Protein AF-A0A0C3QPG0-F1 (afdb_monomer)

Solvent-accessible surface area (backbone atoms only — not comparable to full-atom values): 7383 Å² total; per-residue (Å²): 108,68,72,60,53,51,50,55,48,52,53,57,53,69,76,46,58,72,68,64,39,53,54,50,53,52,52,52,50,50,54,54,49,48,40,46,73,78,63,49,83,83,83,79,54,63,69,60,52,52,51,51,52,53,49,53,51,51,50,53,48,53,51,50,52,55,53,51,52,51,54,48,52,53,51,53,52,49,52,52,52,50,50,53,49,52,53,53,52,50,54,52,50,53,53,55,65,63,55,79,78,59,80,63,91,83,70,86,83,82,86,89,88,88,86,87,88,85,78,92,136

Foldseek 3Di:
DLLVVLVVVVVVLVPDDPVVSVVVVVVVVVVVVVCVVVPHDDDNDNVVVVVVVVVVVVVVVVVVVVVVVVVVVVVVVVVVVVVVVVVVVVVVVVVVVVVPPDDDVPPPPDDDDDDDDDDDD

Sequence (121 aa):
MALKQLSARSERLAGLPEQQRKEAEAKLKWEKAEARLEGEKVKDDVTKLKKALKRKEKEKHKMREKWEERKQAVKDDIAARDKKRTDNIAMRHDRKKNKGSKARPGFEGGKTFGKGKTNSG

Secondary structure (DSSP, 8-state):
-HHHHHHHHHHHHHTS-HHHHHHHHHHHHHHHHHHHHTT------HHHHHHHHHHHHHHHHHHHHHHHHHHHHHHHHHHHHHHHHHHHHHHHHHHHHHTTS---TT----S-SS-------

Mean predicted aligned error: 14.35 Å

Nearest PDB structures (foldseek):
  6c0f-assembly1_8  TM=9.675E-01  e=7.754E-04  Saccharomyces cerevisiae BY4741

Radius of gyration: 41.61 Å; Cα contacts (8 Å, |Δi|>4): 18; chains: 1; bounding box: 99×34×94 Å

InterPro domains:
  IPR007019 Surfeit locus 6 [PTHR14369] (2-113)
  IPR029190 Ribosomal RNA-processing protein 14/surfeit locus protein 6, C-terminal domain [PF04935] (2-102)

Organism: NCBI:txid1051891

pLDDT: mean 80.51, std 16.2, range [36.34, 97.75]

Structure (mmCIF, N/CA/C/O backbone):
data_AF-A0A0C3QPG0-F1
#
_entry.id   AF-A0A0C3QPG0-F1
#
loop_
_atom_site.group_PDB
_atom_site.id
_atom_site.type_symbol
_atom_site.label_atom_id
_atom_site.label_alt_id
_atom_site.label_comp_id
_atom_site.label_asym_id
_atom_site.label_entity_id
_atom_site.label_seq_id
_atom_site.pdbx_PDB_ins_code
_atom_site.Cartn_x
_atom_site.Cartn_y
_atom_site.Cartn_z
_atom_site.occupancy
_atom_site.B_iso_or_equiv
_atom_site.auth_seq_id
_atom_site.auth_comp_id
_atom_site.auth_asym_id
_atom_site.auth_atom_id
_atom_site.pdbx_PDB_model_num
ATOM 1 N N . MET A 1 1 ? -3.289 -2.983 16.311 1.00 64.19 1 MET A N 1
ATOM 2 C CA . MET A 1 1 ? -3.567 -2.867 17.756 1.00 64.19 1 MET A CA 1
ATOM 3 C C . MET A 1 1 ? -5.059 -2.704 18.029 1.00 64.19 1 MET A C 1
ATOM 5 O O . MET A 1 1 ? -5.590 -3.570 18.702 1.00 64.19 1 MET A O 1
ATOM 9 N N . ALA A 1 2 ? -5.766 -1.766 17.384 1.00 73.12 2 ALA A N 1
ATOM 10 C CA . ALA A 1 2 ? -7.217 -1.571 17.570 1.00 73.12 2 ALA A CA 1
ATOM 11 C C . ALA A 1 2 ? -8.100 -2.832 17.411 1.00 73.12 2 ALA A C 1
ATOM 13 O O . ALA A 1 2 ? -8.918 -3.117 18.273 1.00 73.12 2 ALA A O 1
ATOM 14 N N . LEU A 1 3 ? -7.911 -3.641 16.355 1.00 73.12 3 LEU A N 1
ATOM 15 C CA . LEU A 1 3 ? -8.721 -4.860 16.158 1.00 73.12 3 LEU A CA 1
ATOM 16 C C . LEU A 1 3 ? -8.501 -5.908 17.271 1.00 73.12 3 LEU A C 1
ATOM 18 O O . LEU A 1 3 ? -9.444 -6.577 17.668 1.00 73.12 3 LEU A O 1
ATOM 22 N N . LYS A 1 4 ? -7.264 -6.016 17.780 1.00 77.94 4 LYS A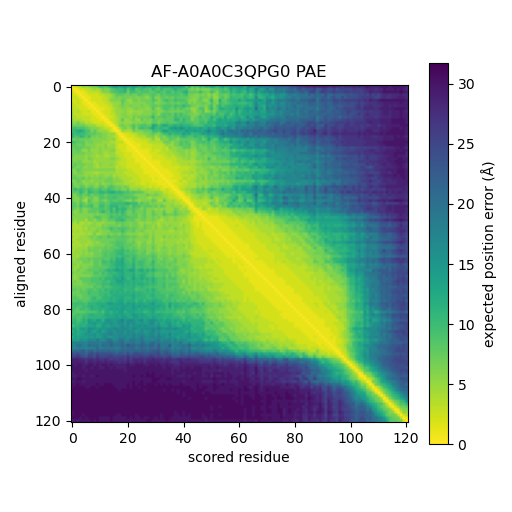 N 1
ATOM 23 C CA . LYS A 1 4 ? -6.899 -6.932 18.876 1.00 77.94 4 LYS A CA 1
ATOM 24 C C . LYS A 1 4 ? -7.454 -6.453 20.220 1.00 77.94 4 LYS A C 1
ATOM 26 O O . LYS A 1 4 ? -7.886 -7.256 21.031 1.00 77.94 4 LYS A O 1
ATOM 31 N N . GLN A 1 5 ? -7.460 -5.139 20.446 1.00 78.31 5 GLN A N 1
ATOM 32 C CA . GLN A 1 5 ? -8.074 -4.540 21.634 1.00 78.31 5 GLN A CA 1
ATOM 33 C C . GLN A 1 5 ? -9.592 -4.756 21.634 1.00 78.31 5 GLN A C 1
ATOM 35 O O . GLN A 1 5 ? -10.167 -5.060 22.672 1.00 78.31 5 GLN A O 1
ATOM 40 N N . LEU A 1 6 ? -10.230 -4.670 20.462 1.00 75.88 6 LEU A N 1
ATOM 41 C CA . LEU A 1 6 ? -11.657 -4.945 20.306 1.00 75.88 6 LEU A CA 1
ATOM 42 C C . LEU A 1 6 ? -12.017 -6.415 20.532 1.00 75.88 6 LEU A C 1
ATOM 44 O O . LEU A 1 6 ? -13.005 -6.672 21.212 1.00 75.88 6 LEU A O 1
ATOM 48 N N . SER A 1 7 ? -11.217 -7.360 20.026 1.00 77.31 7 SER A N 1
ATOM 49 C CA . SER A 1 7 ? -11.447 -8.790 20.274 1.00 77.31 7 SER A CA 1
ATOM 50 C C . SER A 1 7 ? -11.237 -9.156 21.746 1.00 77.31 7 SER A C 1
ATOM 52 O O . SER A 1 7 ? -12.116 -9.754 22.358 1.00 77.31 7 SER A O 1
ATOM 54 N N . ALA A 1 8 ? -10.146 -8.684 22.356 1.00 79.44 8 ALA A N 1
ATOM 55 C CA . ALA A 1 8 ? -9.874 -8.902 23.778 1.00 79.44 8 ALA A CA 1
ATOM 56 C C . ALA A 1 8 ? -10.962 -8.290 24.681 1.00 79.44 8 ALA A C 1
ATOM 58 O O . ALA A 1 8 ? -11.300 -8.836 25.731 1.00 79.44 8 ALA A O 1
ATOM 59 N N . ARG A 1 9 ? -11.551 -7.158 24.271 1.00 73.62 9 ARG A N 1
ATOM 60 C CA . ARG A 1 9 ? -12.670 -6.531 24.985 1.00 73.62 9 ARG A CA 1
ATOM 61 C C . ARG A 1 9 ? -13.965 -7.327 24.834 1.00 73.62 9 ARG A C 1
ATOM 63 O O . ARG A 1 9 ? -14.673 -7.486 25.821 1.00 73.62 9 ARG A O 1
ATOM 70 N N . SER A 1 10 ? -14.264 -7.857 23.645 1.00 78.00 10 SER A N 1
ATOM 71 C CA . SER A 1 10 ? -15.427 -8.737 23.462 1.00 78.00 10 SER A CA 1
ATOM 72 C C . SER A 1 10 ? -15.296 -10.051 24.232 1.00 78.00 10 SER A C 1
ATOM 74 O O . SER A 1 10 ? -16.280 -10.512 24.798 1.00 78.00 10 SER A O 1
ATOM 76 N N . GLU A 1 11 ? -14.087 -10.612 24.313 1.00 79.94 11 GLU A N 1
ATOM 77 C CA . GLU A 1 11 ? -13.793 -11.824 25.086 1.00 79.94 11 GLU A CA 1
ATOM 78 C C . GLU A 1 11 ? -13.969 -11.580 26.591 1.00 79.94 11 GLU A C 1
ATOM 80 O O . GLU A 1 11 ? -14.656 -12.348 27.259 1.00 79.94 11 GLU A O 1
ATOM 85 N N . ARG A 1 12 ? -13.461 -10.454 27.116 1.00 77.88 12 ARG A N 1
ATOM 86 C CA . ARG A 1 12 ? -13.706 -10.049 28.513 1.00 77.88 12 ARG A CA 1
ATOM 87 C C . ARG A 1 12 ? -15.186 -9.868 28.824 1.00 77.88 12 ARG A C 1
ATOM 89 O O . ARG A 1 12 ? -15.645 -10.317 29.865 1.00 77.88 12 ARG A O 1
ATOM 96 N N . LEU A 1 13 ? -15.938 -9.235 27.924 1.00 73.31 13 LEU A N 1
ATOM 97 C CA . LEU A 1 13 ? -17.377 -9.055 28.109 1.00 73.31 13 LEU A CA 1
ATOM 98 C C . LEU A 1 13 ? -18.139 -10.381 28.015 1.00 73.31 13 LEU A C 1
ATOM 100 O O . LEU A 1 13 ? -19.203 -10.484 28.606 1.00 73.31 13 LEU A O 1
ATOM 104 N N . ALA A 1 14 ? -17.651 -11.380 27.277 1.00 78.44 14 ALA A N 1
ATOM 105 C CA . ALA A 1 14 ? -18.296 -12.691 27.166 1.00 78.44 14 ALA A CA 1
ATOM 106 C C . ALA A 1 14 ? -18.149 -13.561 28.426 1.00 78.44 14 ALA A C 1
ATOM 108 O O . ALA A 1 14 ? -18.988 -14.427 28.645 1.00 78.44 14 ALA A O 1
ATOM 109 N N . GLY A 1 15 ? -17.127 -13.320 29.254 1.00 77.88 15 GLY A N 1
ATOM 110 C CA . GLY A 1 15 ? -16.909 -14.047 30.510 1.00 77.88 15 GLY A CA 1
ATOM 111 C C . GLY A 1 15 ? -17.629 -13.472 31.737 1.00 77.88 15 GLY A C 1
ATOM 112 O O . GLY A 1 15 ? -17.540 -14.068 32.806 1.00 77.88 15 GLY A O 1
ATOM 113 N N . LEU A 1 16 ? -18.309 -12.323 31.619 1.00 79.19 16 LEU A N 1
ATOM 114 C CA . LEU A 1 16 ? -18.991 -11.662 32.740 1.00 79.19 16 LEU A CA 1
ATOM 115 C C . LEU A 1 16 ? -20.492 -12.014 32.806 1.00 79.19 16 LEU A C 1
ATOM 117 O O . LEU A 1 16 ? -21.136 -12.130 31.759 1.00 79.19 16 LEU A O 1
ATOM 121 N N . PRO A 1 17 ? -21.082 -12.106 34.015 1.00 82.56 17 PRO A N 1
ATOM 122 C CA . PRO A 1 17 ? -22.519 -12.297 34.197 1.00 82.56 17 PRO A CA 1
ATOM 123 C C . PRO A 1 17 ? -23.325 -11.089 33.696 1.00 82.56 17 PRO A C 1
ATOM 125 O O . PRO A 1 17 ? -22.859 -9.947 33.693 1.00 82.56 17 PRO A O 1
ATOM 128 N N . GLU A 1 18 ? -24.567 -11.335 33.281 1.00 76.12 18 GLU A N 1
ATOM 129 C CA . GLU A 1 18 ? -25.349 -10.400 32.462 1.00 76.12 18 GLU A CA 1
ATOM 130 C C . GLU A 1 18 ? -25.637 -9.041 33.128 1.00 76.12 18 GLU A C 1
ATOM 132 O O . GLU A 1 18 ? -25.688 -8.020 32.441 1.00 76.12 18 GLU A O 1
ATOM 137 N N . GLN A 1 19 ? -25.752 -8.994 34.460 1.00 77.75 19 GLN A N 1
ATOM 138 C CA . GLN A 1 19 ? -25.912 -7.729 35.188 1.00 77.75 19 GLN A CA 1
ATOM 139 C C . GLN A 1 19 ? -24.651 -6.859 35.134 1.00 77.75 19 GLN A C 1
ATOM 141 O O . GLN A 1 19 ? -24.721 -5.695 34.743 1.00 77.75 19 GLN A O 1
ATOM 146 N N . GLN A 1 20 ? -23.482 -7.442 35.414 1.00 78.38 20 GLN A N 1
ATOM 147 C CA . GLN A 1 20 ? -22.203 -6.727 35.336 1.00 78.38 20 GLN A CA 1
ATOM 148 C C . GLN A 1 20 ? -21.880 -6.304 33.898 1.00 78.38 20 GLN A C 1
ATOM 150 O O . GLN A 1 20 ? -21.255 -5.270 33.669 1.00 78.38 20 GLN A O 1
ATOM 155 N N . ARG A 1 21 ? -22.350 -7.075 32.910 1.00 80.62 21 ARG A N 1
ATOM 156 C CA . ARG A 1 21 ? -22.222 -6.744 31.488 1.00 80.62 21 ARG A CA 1
ATOM 157 C C . ARG A 1 21 ? -22.975 -5.460 31.135 1.00 80.62 21 ARG A C 1
ATOM 159 O O . ARG A 1 21 ? -22.396 -4.573 30.513 1.00 80.62 21 ARG A O 1
ATOM 166 N N . LYS A 1 22 ? -24.228 -5.328 31.584 1.00 83.31 22 LYS A N 1
ATOM 167 C CA . LYS A 1 22 ? -25.063 -4.136 31.345 1.00 83.31 22 LYS A CA 1
ATOM 168 C C . LYS A 1 22 ? -24.497 -2.891 32.030 1.00 83.31 22 LYS A C 1
ATOM 170 O O . LYS A 1 22 ? -24.460 -1.824 31.421 1.00 83.31 22 LYS A O 1
ATOM 175 N N . GLU A 1 23 ? -23.997 -3.026 33.257 1.00 83.50 23 GLU A N 1
ATOM 176 C CA . GLU A 1 23 ? -23.340 -1.921 33.969 1.00 83.50 23 GLU A CA 1
ATOM 177 C C . GLU A 1 23 ? -22.041 -1.479 33.287 1.00 83.50 23 GLU A C 1
ATOM 179 O O . GLU A 1 23 ? -21.801 -0.281 33.118 1.00 83.50 23 GLU A O 1
ATOM 184 N N . ALA A 1 24 ? -21.213 -2.435 32.854 1.00 80.88 24 ALA A N 1
ATOM 185 C CA . ALA A 1 24 ? -19.990 -2.145 32.117 1.00 80.88 24 ALA A CA 1
ATOM 186 C C . ALA A 1 24 ? -20.297 -1.455 30.781 1.00 80.88 24 ALA A C 1
ATOM 188 O O . ALA A 1 24 ? -19.665 -0.457 30.446 1.00 80.88 24 ALA A O 1
ATOM 189 N N . GLU A 1 25 ? -21.290 -1.930 30.028 1.00 83.06 25 GLU A N 1
ATOM 190 C CA . GLU A 1 25 ? -21.714 -1.305 28.771 1.00 83.06 25 GLU A CA 1
ATOM 191 C C . GLU A 1 25 ? -22.243 0.120 28.968 1.00 83.06 25 GLU A C 1
ATOM 193 O O . GLU A 1 25 ? -21.926 1.002 28.165 1.00 83.06 25 GLU A O 1
ATOM 198 N N . ALA A 1 26 ? -22.997 0.371 30.043 1.00 85.38 26 ALA A N 1
ATOM 199 C CA . ALA A 1 26 ? -23.485 1.703 30.377 1.00 85.38 26 ALA A CA 1
ATOM 200 C C . ALA A 1 26 ? -22.326 2.667 30.670 1.00 85.38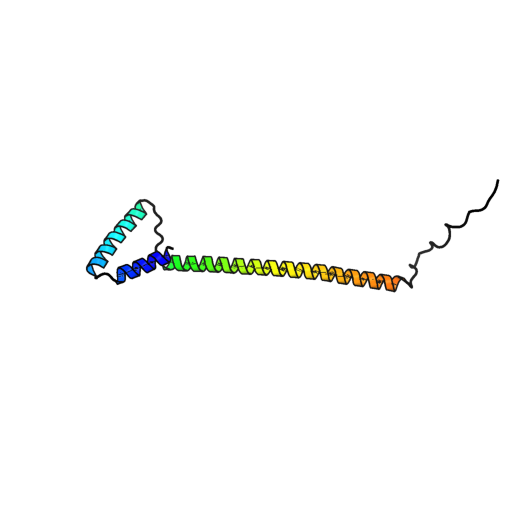 26 ALA A C 1
ATOM 202 O O . ALA A 1 26 ? -22.245 3.720 30.038 1.00 85.38 26 ALA A O 1
ATOM 203 N N . LYS A 1 27 ? -21.391 2.286 31.552 1.00 86.12 27 LYS A N 1
ATOM 204 C CA . LYS A 1 27 ? -20.192 3.089 31.865 1.00 86.12 27 LYS A CA 1
ATOM 205 C C . LYS A 1 27 ? -19.379 3.393 30.607 1.00 86.12 27 LYS A C 1
ATOM 207 O O . LYS A 1 27 ? -19.103 4.548 30.304 1.00 86.12 27 LYS A O 1
ATOM 212 N N . LEU A 1 28 ? -19.121 2.369 29.797 1.00 84.38 28 LEU A N 1
ATOM 213 C CA . LEU A 1 28 ? -18.373 2.492 28.546 1.00 84.38 28 LEU A CA 1
ATOM 214 C C . LEU A 1 28 ? -19.061 3.390 27.510 1.00 84.38 28 LEU A C 1
ATOM 216 O O . LEU A 1 28 ? -18.391 4.018 26.687 1.00 84.38 28 LEU A O 1
ATOM 220 N N . LYS A 1 29 ? -20.397 3.430 27.494 1.00 86.62 29 LYS A N 1
ATOM 221 C CA . LYS A 1 29 ? -21.157 4.317 26.609 1.00 86.62 29 LYS A CA 1
ATOM 222 C C . LYS A 1 29 ? -20.984 5.779 27.018 1.00 86.62 29 LYS A C 1
ATOM 224 O O . LYS A 1 29 ? -20.845 6.616 26.127 1.00 86.62 29 LYS A O 1
ATOM 229 N N . TRP A 1 30 ? -20.972 6.062 28.319 1.00 88.38 30 TRP A N 1
ATOM 230 C CA . TRP A 1 30 ? -20.758 7.406 28.857 1.00 88.38 30 TRP A CA 1
ATOM 231 C C . TRP A 1 30 ? -19.322 7.879 28.653 1.00 88.38 30 TRP A C 1
ATOM 233 O O . TRP A 1 30 ? -19.139 8.928 28.047 1.00 88.38 30 TRP A O 1
ATOM 243 N N . GLU A 1 31 ? -18.323 7.060 28.990 1.00 86.81 31 GLU A N 1
ATOM 244 C CA . GLU A 1 31 ? -16.905 7.360 28.722 1.00 86.81 31 GLU A CA 1
ATOM 245 C C . GLU A 1 31 ? -16.663 7.655 27.234 1.00 86.81 31 GLU A C 1
ATOM 247 O O . GLU A 1 31 ? -15.977 8.598 26.854 1.00 86.81 31 GLU A O 1
ATOM 252 N N . LYS A 1 32 ? -17.291 6.876 26.344 1.00 85.94 32 LYS A N 1
ATOM 253 C CA . LYS A 1 32 ? -17.195 7.101 24.897 1.00 85.94 32 LYS A CA 1
ATOM 254 C C . LYS A 1 32 ? -17.892 8.380 24.440 1.00 85.94 32 LYS A C 1
ATOM 256 O O . LYS A 1 32 ? -17.506 8.942 23.414 1.00 85.94 32 LYS A O 1
ATOM 261 N N . ALA A 1 33 ? -18.968 8.782 25.108 1.00 86.00 33 ALA A N 1
ATOM 262 C CA . ALA A 1 33 ? -19.649 10.035 24.817 1.00 86.00 33 ALA A CA 1
ATOM 263 C C . ALA A 1 33 ? -18.797 11.222 25.281 1.00 86.00 33 ALA A C 1
ATOM 265 O O . ALA A 1 33 ? -18.613 12.154 24.505 1.00 86.00 33 ALA A O 1
ATOM 266 N N . GLU A 1 34 ? -18.210 11.133 26.471 1.00 87.94 34 GLU A N 1
ATOM 267 C CA . GLU A 1 34 ? -17.290 12.123 27.029 1.00 87.94 34 GLU A CA 1
ATOM 268 C C . GLU A 1 34 ? -16.045 12.300 26.153 1.00 87.94 34 GLU A C 1
ATOM 270 O O . GLU A 1 34 ? -15.798 13.403 25.675 1.00 87.94 34 GLU A O 1
ATOM 275 N N . ALA A 1 35 ? -15.367 11.210 25.779 1.00 85.44 35 ALA A N 1
ATOM 276 C CA . ALA A 1 35 ? -14.209 11.260 24.881 1.00 85.44 35 ALA A CA 1
ATOM 277 C C . ALA A 1 35 ? -14.540 11.905 23.521 1.00 85.44 35 ALA A C 1
ATOM 279 O O . ALA A 1 35 ? -13.726 12.605 22.924 1.00 85.44 35 ALA A O 1
ATOM 280 N N . ARG A 1 36 ? -15.763 11.710 23.007 1.00 85.56 36 ARG A N 1
ATOM 281 C CA . ARG A 1 36 ? -16.209 12.376 21.771 1.00 85.56 36 ARG A CA 1
ATOM 282 C C . ARG A 1 36 ? -16.466 13.866 21.962 1.00 85.56 36 ARG A C 1
ATOM 284 O O . ARG A 1 36 ? -16.228 14.614 21.016 1.00 85.56 36 ARG A O 1
ATOM 291 N N . LEU A 1 37 ? -16.974 14.274 23.125 1.00 86.69 37 LEU A N 1
ATOM 292 C CA . LEU A 1 37 ? -17.194 15.680 23.474 1.00 86.69 37 LEU A CA 1
ATOM 293 C C . LEU A 1 37 ? -15.867 16.412 23.686 1.00 86.69 37 LEU A C 1
ATOM 295 O O . LEU A 1 37 ? -15.715 17.531 23.212 1.00 86.69 37 LEU A O 1
ATOM 299 N N . GLU A 1 38 ? -14.890 15.745 24.299 1.00 88.44 38 GLU A N 1
ATOM 300 C CA . GLU A 1 38 ? -13.506 16.217 24.430 1.00 88.44 38 GLU A CA 1
ATOM 301 C C . GLU A 1 38 ? -12.796 16.341 23.064 1.00 88.44 38 GLU A C 1
ATOM 303 O O . GLU A 1 38 ? -11.804 17.052 22.914 1.00 88.44 38 GLU A O 1
ATOM 308 N N . GLY A 1 39 ? -13.346 15.702 22.024 1.00 84.62 39 GLY A N 1
ATOM 309 C CA . GLY A 1 39 ? -12.863 15.780 20.644 1.00 84.62 39 GLY A CA 1
ATOM 310 C C . GLY A 1 39 ? -11.993 14.595 20.217 1.00 84.62 39 GLY A C 1
ATOM 311 O O . GLY A 1 39 ? -11.456 14.582 19.102 1.00 84.62 39 GLY A O 1
ATOM 312 N N . GLU A 1 40 ? -11.875 13.562 21.050 1.00 82.81 40 GLU A N 1
ATOM 313 C CA . GLU A 1 40 ? -11.141 12.348 20.725 1.00 82.81 40 GLU A CA 1
ATOM 314 C C . GLU A 1 40 ? -11.864 11.528 19.636 1.00 82.81 40 GLU A C 1
ATOM 316 O O . GLU A 1 40 ? -13.053 11.190 19.697 1.00 82.81 40 GLU A O 1
ATOM 321 N N . LYS A 1 41 ? -11.125 11.163 18.579 1.00 78.19 41 LYS A N 1
ATOM 322 C CA . LYS A 1 41 ? -11.658 10.374 17.457 1.00 78.19 41 LYS A CA 1
ATOM 323 C C . LYS A 1 41 ? -11.721 8.889 17.807 1.00 78.19 41 LYS A C 1
ATOM 325 O O . LYS A 1 41 ? -10.831 8.120 17.445 1.00 78.19 41 LYS A O 1
ATOM 330 N N . VAL A 1 42 ? -12.837 8.467 18.391 1.00 79.88 42 VAL A N 1
ATOM 331 C CA . VAL A 1 42 ? -13.088 7.061 18.740 1.00 79.88 42 VAL A CA 1
ATOM 332 C C . VAL A 1 42 ? -13.273 6.177 17.488 1.00 79.88 42 VAL A C 1
ATOM 334 O O . VAL A 1 42 ? -14.272 6.287 16.769 1.00 79.88 42 VAL A O 1
ATOM 337 N N . LYS A 1 43 ? -12.325 5.264 17.218 1.00 78.81 43 LYS A N 1
ATOM 338 C CA . LYS A 1 43 ? -12.269 4.406 16.007 1.00 78.81 43 LYS A CA 1
ATOM 339 C C . LYS A 1 43 ? -12.467 2.913 16.312 1.00 78.81 43 LYS A C 1
ATOM 341 O O . LYS A 1 43 ? -11.600 2.091 16.022 1.00 78.81 43 LYS A O 1
ATOM 346 N N . ASP A 1 44 ? -13.658 2.562 16.787 1.00 76.69 44 ASP A N 1
ATOM 347 C CA . ASP A 1 44 ? -13.964 1.199 17.268 1.00 76.69 44 ASP A CA 1
ATOM 348 C C . ASP A 1 44 ? -14.807 0.343 16.306 1.00 76.69 44 ASP A C 1
ATOM 350 O O . ASP A 1 44 ? -15.259 -0.748 16.647 1.00 76.69 44 ASP A O 1
ATOM 354 N N . ASP A 1 45 ? -15.092 0.831 15.103 1.00 84.81 45 ASP A N 1
ATOM 355 C CA . ASP A 1 45 ? -15.941 0.101 14.160 1.00 84.81 45 ASP A CA 1
ATOM 356 C C . ASP A 1 45 ? -15.160 -1.056 13.515 1.00 84.81 45 ASP A C 1
ATOM 358 O O . ASP A 1 45 ? -14.305 -0.855 12.645 1.00 84.81 45 ASP A O 1
ATOM 362 N N . VAL A 1 46 ? -15.482 -2.286 13.929 1.00 80.75 46 VAL A N 1
ATOM 363 C CA . VAL A 1 46 ? -14.862 -3.533 13.451 1.00 80.75 46 VAL A CA 1
ATOM 364 C C . VAL A 1 46 ? -14.893 -3.636 11.928 1.00 80.75 46 VAL A C 1
ATOM 366 O O . VAL A 1 46 ? -13.912 -4.066 11.315 1.00 80.75 46 VAL A O 1
ATOM 369 N N . THR A 1 47 ? -15.990 -3.228 11.287 1.00 84.50 47 THR A N 1
ATOM 370 C CA . THR A 1 47 ? -16.132 -3.336 9.830 1.00 84.50 47 THR A CA 1
ATOM 371 C C . THR A 1 47 ? -15.203 -2.360 9.114 1.00 84.50 47 THR A C 1
ATOM 373 O O . THR A 1 47 ? -14.538 -2.731 8.140 1.00 84.50 47 THR A O 1
ATOM 376 N N . LYS A 1 48 ? -15.080 -1.129 9.627 1.00 86.19 48 LYS A N 1
ATOM 377 C CA . LYS A 1 48 ? -14.168 -0.108 9.093 1.00 86.19 48 LYS A CA 1
ATOM 378 C C . LYS A 1 48 ? -12.710 -0.480 9.341 1.00 86.19 48 LYS A C 1
ATOM 380 O O . LYS A 1 48 ? -11.898 -0.325 8.430 1.00 86.19 48 LYS A O 1
ATOM 385 N N . LEU A 1 49 ? -12.384 -1.033 10.510 1.00 86.94 49 LEU A N 1
ATOM 386 C CA . LEU A 1 49 ? -11.039 -1.518 10.829 1.00 86.94 49 LEU A CA 1
ATOM 387 C C . LEU A 1 49 ? -10.623 -2.675 9.910 1.00 86.94 49 LEU A C 1
ATOM 389 O O . LEU A 1 49 ? -9.542 -2.627 9.324 1.00 86.94 49 LEU A O 1
ATOM 393 N N . LYS A 1 50 ? -11.498 -3.668 9.693 1.00 87.19 50 LYS A N 1
ATOM 394 C CA . LYS A 1 50 ? -11.253 -4.762 8.735 1.00 87.19 50 LYS A CA 1
ATOM 395 C C . LYS A 1 50 ? -11.065 -4.238 7.308 1.00 87.19 50 LYS A C 1
ATOM 397 O O . LYS A 1 50 ? -10.134 -4.648 6.619 1.00 87.19 50 LYS A O 1
ATOM 402 N N . LYS A 1 51 ? -11.905 -3.297 6.858 1.00 90.62 51 LYS A N 1
ATOM 403 C CA . LYS A 1 51 ? -11.759 -2.656 5.537 1.00 90.62 51 LYS A CA 1
ATOM 404 C C . LYS A 1 51 ? -10.438 -1.890 5.418 1.00 90.62 51 LYS A C 1
ATOM 406 O O . LYS A 1 51 ? -9.782 -1.983 4.386 1.00 90.62 51 LYS A O 1
ATOM 411 N N . ALA A 1 52 ? -10.031 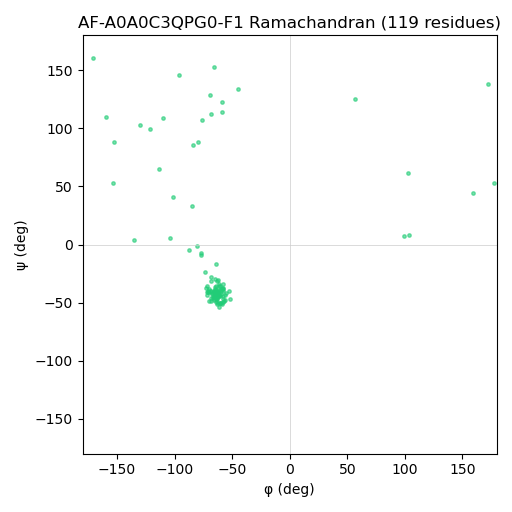-1.162 6.456 1.00 88.75 52 ALA A N 1
ATOM 412 C CA . ALA A 1 52 ? -8.762 -0.440 6.476 1.00 88.75 52 ALA A CA 1
ATOM 413 C C . ALA A 1 52 ? -7.557 -1.390 6.386 1.00 88.75 52 ALA A C 1
ATOM 415 O O . ALA A 1 52 ? -6.627 -1.107 5.634 1.00 88.75 52 ALA A O 1
ATOM 416 N N . LEU A 1 53 ? -7.594 -2.532 7.083 1.00 89.94 53 LEU A N 1
ATOM 417 C CA . LEU A 1 53 ? -6.566 -3.572 6.960 1.00 89.94 53 LEU A CA 1
ATOM 418 C C . LEU A 1 53 ? -6.493 -4.119 5.531 1.00 89.94 53 LEU A C 1
ATOM 420 O O . LEU A 1 53 ? -5.426 -4.069 4.925 1.00 89.94 53 LEU A O 1
ATOM 424 N N . LYS A 1 54 ? -7.635 -4.503 4.945 1.00 92.31 54 LYS A N 1
ATOM 425 C CA . LYS A 1 54 ? -7.691 -4.979 3.552 1.00 92.31 54 LYS A CA 1
ATOM 426 C C . LYS A 1 54 ? -7.158 -3.951 2.550 1.00 92.31 54 LYS A C 1
ATOM 428 O O . LYS A 1 54 ? -6.503 -4.320 1.581 1.00 92.31 54 LYS A O 1
ATOM 433 N N . ARG A 1 55 ? -7.427 -2.654 2.750 1.00 93.31 55 ARG A N 1
ATOM 434 C CA . ARG A 1 55 ? -6.872 -1.588 1.893 1.00 93.31 55 ARG A CA 1
ATOM 435 C C . ARG A 1 55 ? -5.351 -1.522 2.000 1.00 93.31 55 ARG A C 1
ATOM 437 O O . ARG A 1 55 ? -4.691 -1.552 0.969 1.00 93.31 55 ARG A O 1
ATOM 444 N N . LYS A 1 56 ? -4.805 -1.533 3.221 1.00 93.38 56 LYS A N 1
ATOM 445 C CA . LYS A 1 56 ? -3.351 -1.550 3.448 1.00 93.38 56 LYS A CA 1
ATOM 446 C C . LYS A 1 56 ? -2.683 -2.785 2.842 1.00 93.38 56 LYS A C 1
ATOM 448 O O . LYS A 1 56 ? -1.594 -2.686 2.288 1.00 93.38 56 LYS A O 1
ATOM 453 N N . GLU A 1 57 ? -3.319 -3.948 2.928 1.00 94.00 57 GLU A N 1
ATOM 454 C CA . GLU A 1 57 ? -2.824 -5.178 2.298 1.00 94.00 57 GLU A CA 1
ATOM 455 C C . GLU A 1 57 ? -2.799 -5.060 0.773 1.00 94.00 57 GLU A C 1
ATOM 457 O O . GLU A 1 57 ? -1.778 -5.366 0.158 1.00 94.00 57 GLU A O 1
ATOM 462 N N . LYS A 1 58 ? -3.879 -4.547 0.167 1.00 95.31 58 LYS A N 1
ATOM 463 C CA . LYS A 1 58 ? -3.949 -4.286 -1.279 1.00 95.31 58 LYS A CA 1
ATOM 464 C C . LYS A 1 58 ? -2.922 -3.256 -1.736 1.00 95.31 58 LYS A C 1
ATOM 466 O O . LYS A 1 58 ? -2.313 -3.436 -2.782 1.00 95.31 58 LYS A O 1
ATOM 471 N N . GLU A 1 59 ? -2.710 -2.189 -0.972 1.00 94.56 59 GLU A N 1
ATOM 472 C CA . GLU A 1 59 ? -1.663 -1.205 -1.255 1.00 94.56 59 GLU A CA 1
ATOM 473 C C . GLU A 1 59 ? -0.289 -1.867 -1.247 1.00 94.56 59 GLU A C 1
ATOM 475 O O . GLU A 1 59 ? 0.437 -1.763 -2.228 1.00 94.56 59 GLU A O 1
ATOM 480 N N . LYS A 1 60 ? 0.039 -2.632 -0.199 1.00 95.19 60 LYS A N 1
ATOM 481 C CA . LYS A 1 60 ? 1.302 -3.380 -0.135 1.00 95.19 60 LYS A CA 1
ATOM 482 C C . LYS A 1 60 ? 1.456 -4.369 -1.290 1.00 95.19 60 LYS A C 1
ATOM 484 O O . LYS A 1 60 ? 2.558 -4.506 -1.807 1.00 95.19 60 LYS A O 1
ATOM 489 N N . HIS A 1 61 ? 0.378 -5.038 -1.698 1.00 95.69 61 HIS A N 1
ATOM 490 C CA . HIS A 1 61 ? 0.380 -5.932 -2.856 1.00 95.69 61 HIS A CA 1
ATOM 491 C C . HIS A 1 61 ? 0.727 -5.185 -4.142 1.00 95.69 61 HIS A C 1
ATOM 493 O O . HIS A 1 61 ? 1.713 -5.523 -4.785 1.00 95.69 61 HIS A O 1
ATOM 499 N N . LYS A 1 62 ? -0.002 -4.103 -4.439 1.00 96.06 62 LYS A N 1
ATOM 500 C CA . LYS A 1 62 ? 0.256 -3.252 -5.606 1.00 96.06 62 LYS A CA 1
ATOM 501 C C . LYS A 1 62 ? 1.669 -2.684 -5.604 1.00 96.06 62 LYS A C 1
ATOM 503 O O . LYS A 1 62 ? 2.273 -2.555 -6.660 1.00 96.06 62 LYS A O 1
ATOM 508 N N . MET A 1 63 ? 2.196 -2.316 -4.434 1.00 94.75 63 MET A N 1
ATOM 509 C CA . MET A 1 63 ? 3.582 -1.867 -4.333 1.00 94.75 63 MET A CA 1
ATOM 510 C C . MET A 1 63 ? 4.537 -2.999 -4.700 1.00 94.75 63 MET A C 1
ATOM 512 O O . MET A 1 63 ? 5.389 -2.791 -5.552 1.00 94.75 63 MET A O 1
ATOM 516 N N . ARG A 1 64 ? 4.374 -4.201 -4.138 1.00 95.50 64 ARG A N 1
ATOM 517 C CA . ARG A 1 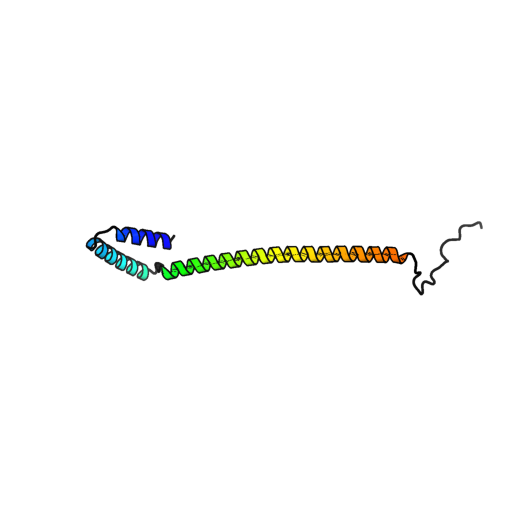64 ? 5.221 -5.348 -4.503 1.00 95.50 64 ARG A CA 1
ATOM 518 C C . ARG A 1 64 ? 5.170 -5.652 -5.999 1.00 95.50 64 ARG A C 1
ATOM 520 O O . ARG A 1 64 ? 6.225 -5.739 -6.611 1.00 95.50 64 ARG A O 1
ATOM 527 N N . GLU A 1 65 ? 3.979 -5.729 -6.588 1.00 96.44 65 GLU A N 1
ATOM 528 C CA . GLU A 1 65 ? 3.813 -5.977 -8.027 1.00 96.44 65 GLU A CA 1
ATOM 529 C C . GLU A 1 65 ? 4.521 -4.922 -8.876 1.00 96.44 65 GLU A C 1
ATOM 531 O O . GLU A 1 65 ? 5.326 -5.270 -9.729 1.00 96.44 65 GLU A O 1
ATOM 536 N N . LYS A 1 66 ? 4.312 -3.631 -8.586 1.00 96.75 66 LYS A N 1
ATOM 537 C CA . LYS A 1 66 ? 4.985 -2.537 -9.305 1.00 96.75 66 LYS A CA 1
ATOM 538 C C . LYS A 1 66 ? 6.504 -2.597 -9.182 1.00 96.75 66 LYS A C 1
ATOM 540 O O . LYS A 1 66 ? 7.215 -2.205 -10.101 1.00 96.75 66 LYS A O 1
ATOM 545 N N . TRP A 1 67 ? 7.017 -3.017 -8.029 1.00 96.50 67 TRP A N 1
ATOM 546 C CA . TRP A 1 67 ? 8.455 -3.165 -7.828 1.00 96.50 67 TRP A CA 1
ATOM 547 C C . TRP A 1 67 ? 9.019 -4.352 -8.613 1.00 96.50 67 TRP A C 1
ATOM 549 O O . TRP A 1 67 ? 10.093 -4.218 -9.193 1.00 96.50 67 TRP A O 1
ATOM 559 N N . GLU A 1 68 ? 8.305 -5.475 -8.677 1.00 96.56 68 GLU A N 1
ATOM 560 C CA . GLU A 1 68 ? 8.703 -6.617 -9.507 1.00 96.56 68 GLU A CA 1
ATOM 561 C C . GLU A 1 68 ? 8.610 -6.299 -11.005 1.00 96.56 68 GLU A C 1
ATOM 563 O O . GLU A 1 68 ? 9.561 -6.561 -11.737 1.00 96.56 68 GLU A O 1
ATOM 568 N N . GLU A 1 69 ? 7.547 -5.627 -11.451 1.00 96.62 69 GLU A N 1
ATOM 569 C CA . GLU A 1 69 ? 7.401 -5.152 -12.833 1.00 96.62 69 GLU A CA 1
ATOM 570 C C . GLU A 1 69 ? 8.558 -4.228 -13.234 1.00 96.62 69 GLU A C 1
ATOM 572 O O . GLU A 1 69 ? 9.171 -4.412 -14.282 1.00 96.62 69 GLU A O 1
ATOM 577 N N . ARG A 1 70 ? 8.940 -3.284 -12.362 1.00 96.38 70 ARG A N 1
ATOM 578 C CA . ARG A 1 70 ? 10.105 -2.416 -12.597 1.00 96.38 70 ARG A CA 1
ATOM 579 C C . ARG A 1 70 ? 11.406 -3.203 -12.708 1.00 96.38 70 ARG A C 1
ATOM 581 O O . ARG A 1 70 ? 12.220 -2.896 -13.572 1.00 96.38 70 ARG A O 1
ATOM 588 N N . LYS A 1 71 ? 11.627 -4.198 -11.845 1.00 97.44 71 LYS A N 1
ATOM 589 C CA . LYS A 1 71 ? 12.824 -5.050 -11.928 1.00 97.44 71 LYS A CA 1
ATOM 590 C C . LYS A 1 71 ? 12.852 -5.832 -13.236 1.00 97.44 71 LYS A C 1
ATOM 592 O O . LYS A 1 71 ? 13.921 -5.960 -13.825 1.00 97.44 71 LYS A O 1
ATOM 597 N N . GLN A 1 72 ? 11.706 -6.351 -13.670 1.00 96.44 72 GLN A N 1
ATOM 598 C CA . GLN A 1 72 ? 11.605 -7.090 -14.921 1.00 96.44 72 GLN A CA 1
ATOM 599 C C . GLN A 1 72 ? 11.872 -6.179 -16.122 1.00 96.44 72 GLN A C 1
ATOM 601 O O . GLN A 1 72 ? 12.747 -6.494 -16.919 1.00 96.44 72 GLN A O 1
ATOM 606 N N . ALA A 1 73 ? 11.244 -5.002 -16.172 1.00 97.06 73 ALA A N 1
ATOM 607 C CA . ALA A 1 73 ? 11.484 -4.013 -17.220 1.00 97.06 73 ALA A CA 1
ATOM 608 C C . ALA A 1 73 ? 12.969 -3.623 -17.323 1.00 97.06 73 ALA A C 1
ATOM 610 O O . ALA A 1 73 ? 13.530 -3.606 -18.412 1.00 97.06 73 ALA A O 1
ATOM 611 N N . VAL A 1 74 ? 13.646 -3.401 -16.190 1.00 97.75 74 VAL A N 1
ATOM 612 C CA . VAL A 1 74 ? 15.090 -3.105 -16.181 1.00 97.75 74 VAL A CA 1
ATOM 613 C C . VAL A 1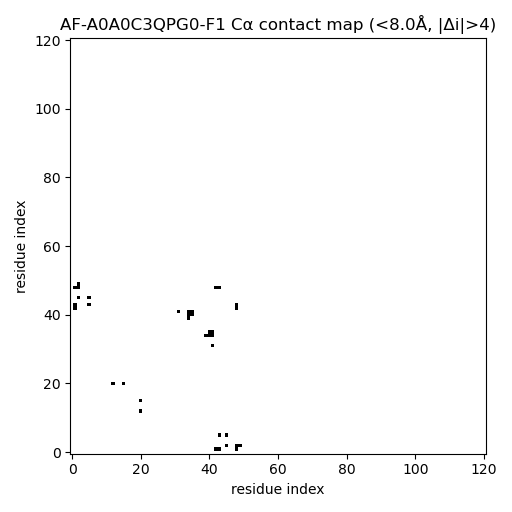 74 ? 15.913 -4.265 -16.750 1.00 97.75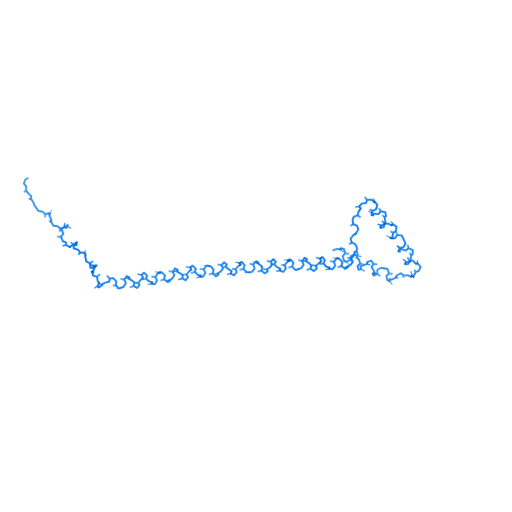 74 VAL A C 1
ATOM 615 O O . VAL A 1 74 ? 16.853 -4.029 -17.508 1.00 97.75 74 VAL A O 1
ATOM 618 N N . LYS A 1 75 ? 15.585 -5.517 -16.408 1.00 97.06 75 LYS A N 1
ATOM 619 C CA . LYS A 1 75 ? 16.275 -6.692 -16.966 1.00 97.06 75 LYS A CA 1
ATOM 620 C C . LYS A 1 75 ? 16.063 -6.801 -18.474 1.00 97.06 75 LYS A C 1
ATOM 622 O O . LYS A 1 75 ? 17.027 -7.046 -19.197 1.00 97.06 75 LYS A O 1
ATOM 627 N N . ASP A 1 76 ? 14.834 -6.591 -18.933 1.00 97.00 76 ASP A N 1
ATOM 628 C CA . ASP A 1 76 ? 14.477 -6.668 -20.348 1.00 97.00 76 ASP A CA 1
ATOM 629 C C . ASP A 1 76 ? 15.164 -5.555 -21.152 1.00 97.00 76 ASP A C 1
ATOM 631 O O . ASP A 1 76 ? 15.714 -5.814 -22.223 1.00 97.00 76 ASP A O 1
ATOM 635 N N . ASP A 1 77 ? 15.240 -4.340 -20.602 1.00 97.25 77 ASP A N 1
ATOM 636 C CA . ASP A 1 77 ? 15.958 -3.215 -21.204 1.00 97.25 77 ASP A CA 1
ATOM 637 C C . ASP A 1 77 ? 17.461 -3.491 -21.328 1.00 97.25 77 ASP A C 1
ATOM 639 O O . ASP A 1 77 ? 18.068 -3.204 -22.366 1.00 97.25 77 ASP A O 1
ATOM 643 N N . ILE A 1 78 ? 18.076 -4.066 -20.289 1.00 96.69 78 ILE A N 1
ATOM 644 C CA . ILE A 1 78 ? 19.487 -4.476 -20.324 1.00 96.69 78 ILE A CA 1
ATOM 645 C C . ILE A 1 78 ? 19.687 -5.544 -21.403 1.00 96.69 78 ILE A C 1
ATOM 647 O O . ILE A 1 78 ? 20.525 -5.362 -22.288 1.00 96.69 78 ILE A O 1
ATOM 651 N N . ALA A 1 79 ? 18.869 -6.599 -21.407 1.00 96.69 79 ALA A N 1
ATOM 652 C CA . ALA A 1 79 ? 18.957 -7.673 -22.394 1.00 96.69 79 ALA A CA 1
ATOM 653 C C . ALA A 1 79 ? 18.755 -7.162 -23.831 1.00 96.69 79 ALA A C 1
ATOM 655 O O . ALA A 1 79 ? 19.478 -7.558 -24.747 1.00 96.69 79 ALA A O 1
ATOM 656 N N . ALA A 1 80 ? 17.818 -6.235 -24.046 1.00 96.94 80 ALA A N 1
ATOM 657 C CA . ALA A 1 80 ? 17.582 -5.618 -25.345 1.00 96.94 80 ALA A CA 1
ATOM 658 C C . ALA A 1 80 ? 18.775 -4.767 -25.805 1.00 96.94 80 ALA A C 1
ATOM 660 O O . ALA A 1 80 ? 19.130 -4.781 -26.989 1.00 96.94 80 ALA A O 1
ATOM 661 N N . ARG A 1 81 ? 19.415 -4.026 -24.891 1.00 97.25 81 ARG A N 1
ATOM 662 C CA . ARG A 1 81 ? 20.633 -3.257 -25.189 1.00 97.25 81 ARG A CA 1
ATOM 663 C C . ARG A 1 81 ? 21.804 -4.169 -25.526 1.00 97.25 81 ARG A C 1
ATOM 665 O O . ARG A 1 81 ? 22.506 -3.898 -26.502 1.00 97.25 81 ARG A O 1
ATOM 672 N N . ASP A 1 82 ? 21.985 -5.242 -24.767 1.00 96.88 82 ASP A N 1
ATOM 673 C CA . ASP A 1 82 ? 23.051 -6.210 -25.004 1.00 96.88 82 ASP A CA 1
ATOM 674 C C . ASP A 1 82 ? 22.849 -6.932 -26.336 1.00 96.88 82 ASP A C 1
ATOM 676 O O . ASP A 1 82 ? 23.779 -6.973 -27.139 1.00 96.88 82 ASP A O 1
ATOM 680 N N . LYS A 1 83 ? 21.619 -7.359 -26.654 1.00 97.19 83 LYS A N 1
ATOM 681 C CA . LYS A 1 83 ? 21.277 -7.934 -27.963 1.00 97.19 83 LYS A CA 1
ATOM 682 C C . LYS A 1 83 ? 21.573 -6.969 -29.115 1.00 97.19 83 LYS A C 1
ATOM 684 O O . LYS A 1 83 ? 22.238 -7.324 -30.083 1.00 97.19 83 LYS A O 1
ATOM 689 N N . LYS A 1 84 ? 21.168 -5.699 -28.997 1.00 97.31 84 LYS A N 1
ATOM 690 C CA . LYS A 1 84 ? 21.506 -4.678 -30.007 1.00 97.31 84 LYS A CA 1
ATOM 691 C C . LYS A 1 84 ? 23.018 -4.528 -30.174 1.00 97.31 84 LYS A C 1
ATOM 693 O O . LYS A 1 84 ? 23.503 -4.306 -31.283 1.00 97.31 84 LYS A O 1
ATOM 698 N N . ARG A 1 85 ? 23.784 -4.623 -29.085 1.00 97.00 85 ARG A N 1
ATOM 699 C CA . ARG A 1 85 ? 25.247 -4.553 -29.129 1.00 97.00 85 ARG A CA 1
ATOM 700 C C . ARG A 1 85 ? 25.850 -5.774 -29.819 1.00 97.00 85 ARG A C 1
ATOM 702 O O . ARG A 1 85 ? 2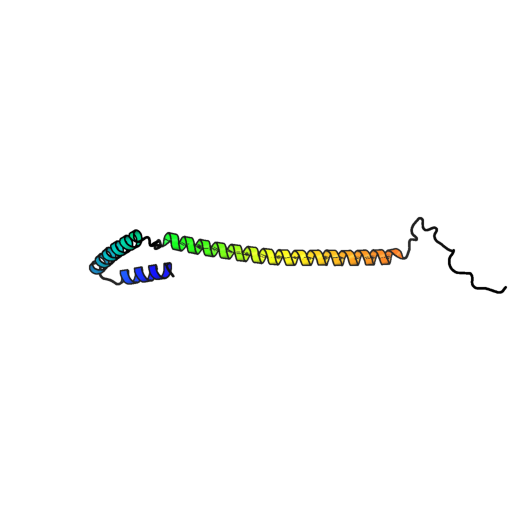6.717 -5.581 -30.671 1.00 97.00 85 ARG A O 1
ATOM 709 N N . THR A 1 86 ? 25.402 -6.987 -29.496 1.00 96.25 86 THR A N 1
ATOM 710 C CA . THR A 1 86 ? 25.890 -8.215 -30.142 1.00 96.25 86 THR A CA 1
ATOM 711 C C . THR A 1 86 ? 25.590 -8.205 -31.633 1.00 96.25 86 THR A C 1
ATOM 713 O O . THR A 1 86 ? 26.496 -8.443 -32.429 1.00 96.25 86 THR A O 1
ATOM 716 N N . ASP A 1 87 ? 24.374 -7.813 -32.016 1.00 96.06 87 ASP A N 1
ATOM 717 C CA . ASP A 1 87 ? 23.954 -7.752 -33.417 1.00 96.06 87 ASP A CA 1
ATOM 718 C C . ASP A 1 87 ? 24.784 -6.717 -34.195 1.00 96.06 87 ASP A C 1
ATOM 720 O O . ASP A 1 87 ? 25.281 -6.992 -35.287 1.00 96.06 87 ASP A O 1
ATOM 724 N N . ASN A 1 88 ? 25.038 -5.541 -33.608 1.00 96.12 88 ASN A N 1
ATOM 725 C CA . ASN A 1 88 ? 25.900 -4.523 -34.217 1.00 96.12 88 ASN A CA 1
ATOM 726 C C . ASN A 1 88 ? 27.358 -4.981 -34.373 1.00 96.12 88 ASN A C 1
ATOM 728 O O . ASN A 1 88 ? 27.999 -4.670 -35.382 1.00 96.12 88 ASN A O 1
ATOM 732 N N . ILE A 1 89 ? 27.899 -5.710 -33.393 1.00 95.06 89 ILE A N 1
ATOM 733 C CA . ILE A 1 89 ? 29.255 -6.271 -33.465 1.00 95.06 89 ILE A CA 1
ATOM 734 C C . ILE A 1 89 ? 29.330 -7.336 -34.563 1.00 95.06 89 ILE A C 1
ATOM 736 O O . ILE A 1 89 ? 30.256 -7.283 -35.378 1.00 95.06 89 ILE A O 1
ATOM 740 N N . ALA A 1 90 ? 28.350 -8.241 -34.632 1.00 93.56 90 ALA A N 1
ATOM 741 C CA . ALA A 1 90 ? 28.256 -9.264 -35.671 1.00 93.56 90 ALA A CA 1
ATOM 742 C C . ALA A 1 90 ? 28.175 -8.626 -37.067 1.00 93.56 90 ALA A C 1
ATOM 744 O O . ALA A 1 90 ? 29.030 -8.884 -37.913 1.00 93.56 90 ALA A O 1
ATOM 745 N N . MET A 1 91 ? 27.265 -7.665 -37.267 1.00 93.38 91 MET A N 1
ATOM 746 C CA . MET A 1 91 ? 27.154 -6.921 -38.526 1.00 93.38 91 MET A CA 1
ATOM 747 C C . MET A 1 91 ? 28.455 -6.205 -38.907 1.00 93.38 91 MET A C 1
ATOM 749 O O . MET A 1 91 ? 28.833 -6.175 -40.081 1.00 93.38 91 MET A O 1
ATOM 753 N N . ARG A 1 92 ? 29.170 -5.604 -37.944 1.00 92.00 92 ARG A N 1
ATOM 754 C CA . ARG A 1 92 ? 30.463 -4.953 -38.211 1.00 92.00 92 ARG A CA 1
ATOM 755 C C . ARG A 1 92 ? 31.521 -5.968 -38.635 1.00 92.00 92 ARG A C 1
ATOM 757 O O . ARG A 1 92 ? 32.304 -5.676 -39.539 1.00 92.00 92 ARG A O 1
ATOM 764 N N . HIS A 1 93 ? 31.558 -7.124 -37.984 1.00 91.12 93 HIS A N 1
ATOM 765 C CA . HIS A 1 93 ? 32.479 -8.204 -38.306 1.00 91.12 93 HIS A CA 1
ATOM 766 C C . HIS A 1 93 ? 32.206 -8.783 -39.703 1.00 91.12 93 HIS A C 1
ATOM 768 O O . HIS A 1 93 ? 33.136 -8.871 -40.505 1.00 91.12 93 HIS A O 1
ATOM 774 N N . ASP A 1 94 ? 30.945 -9.044 -40.049 1.00 85.94 94 ASP A N 1
ATOM 775 C CA . ASP A 1 94 ? 30.552 -9.546 -41.372 1.00 85.94 94 ASP A CA 1
ATOM 776 C C . ASP A 1 94 ? 30.845 -8.525 -42.476 1.00 85.94 94 ASP A C 1
ATOM 778 O O . ASP A 1 94 ? 31.421 -8.857 -43.513 1.00 85.94 94 ASP A O 1
ATOM 782 N N . ARG A 1 95 ? 30.571 -7.236 -42.228 1.00 85.06 95 ARG A N 1
ATOM 783 C CA . ARG A 1 95 ? 30.971 -6.148 -43.138 1.00 85.06 95 ARG A CA 1
ATOM 784 C C . ARG A 1 95 ? 32.485 -6.054 -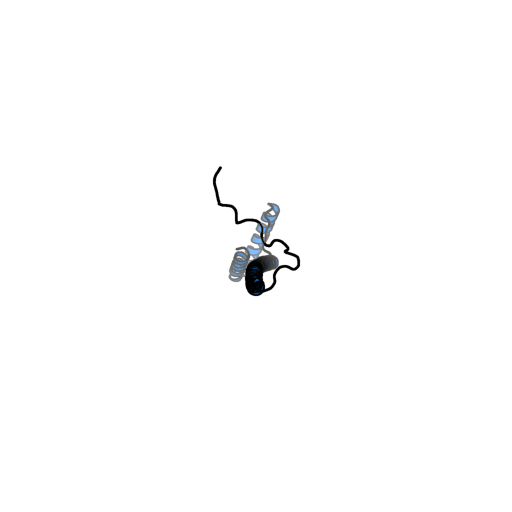43.308 1.00 85.06 95 A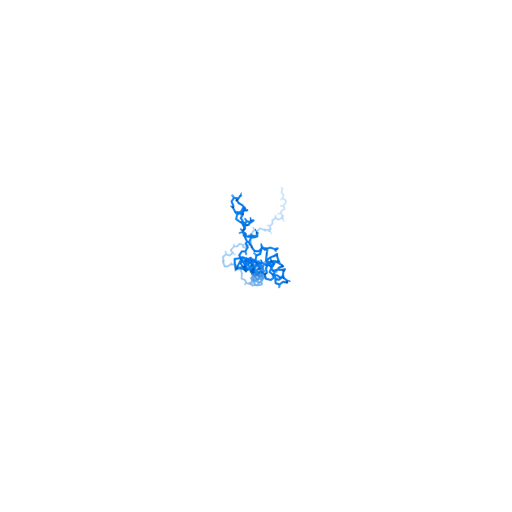RG A C 1
ATOM 786 O O . ARG A 1 95 ? 32.939 -5.707 -44.394 1.00 85.06 95 ARG A O 1
ATOM 793 N N . LYS A 1 96 ? 33.274 -6.314 -42.258 1.00 82.25 96 LYS A N 1
ATOM 794 C CA . LYS A 1 96 ? 34.744 -6.302 -42.332 1.00 82.25 96 LYS A CA 1
ATOM 795 C C . LYS A 1 96 ? 35.262 -7.495 -43.137 1.00 82.25 96 LYS A C 1
ATOM 797 O O . LYS A 1 96 ? 36.144 -7.295 -43.965 1.00 82.25 96 LYS A O 1
ATOM 802 N N . LYS A 1 97 ? 34.681 -8.685 -42.954 1.00 73.44 97 LYS A N 1
ATOM 803 C CA . LYS A 1 97 ? 34.977 -9.875 -43.769 1.00 73.44 97 LYS A CA 1
ATOM 804 C C . LYS A 1 97 ? 34.637 -9.653 -45.247 1.00 73.44 97 LYS A C 1
ATOM 806 O O . LYS A 1 97 ? 35.464 -9.923 -46.108 1.00 73.44 97 LYS A O 1
ATOM 811 N N . ASN A 1 98 ? 33.489 -9.040 -45.538 1.00 65.88 98 ASN A N 1
ATOM 812 C CA . ASN A 1 98 ? 33.064 -8.737 -46.910 1.00 65.88 98 ASN A CA 1
ATOM 813 C C . ASN A 1 98 ? 33.770 -7.518 -47.539 1.00 65.88 98 ASN A C 1
ATOM 815 O O . ASN A 1 98 ? 33.633 -7.279 -48.737 1.00 65.88 98 ASN A O 1
ATOM 819 N N . LYS A 1 99 ? 34.549 -6.742 -46.770 1.00 59.88 99 LYS A N 1
ATOM 820 C CA . LYS A 1 99 ? 35.325 -5.590 -47.273 1.00 59.88 99 LYS A CA 1
ATOM 821 C C . LYS A 1 99 ? 36.649 -5.972 -47.944 1.00 59.88 99 LYS A C 1
ATOM 823 O O . LYS A 1 99 ? 37.338 -5.083 -48.433 1.00 59.88 99 LYS A O 1
ATOM 828 N N . GLY A 1 100 ? 36.990 -7.259 -47.983 1.00 57.03 100 GLY A N 1
ATOM 829 C CA . GLY A 1 100 ? 38.198 -7.763 -48.635 1.00 57.03 100 GLY A CA 1
ATOM 830 C C . GLY A 1 100 ? 38.140 -7.856 -50.166 1.00 57.03 100 GLY A C 1
ATOM 831 O O . GLY A 1 100 ? 39.175 -8.141 -50.754 1.00 57.03 100 GLY A O 1
ATOM 832 N N . SER A 1 101 ? 36.994 -7.631 -50.833 1.00 56.06 101 SER A N 1
ATOM 833 C CA . SER A 1 101 ? 36.892 -7.899 -52.286 1.00 56.06 101 SER A CA 1
ATOM 834 C C . SER A 1 101 ? 36.215 -6.844 -53.165 1.00 56.06 101 SER A C 1
ATOM 836 O O . SER A 1 101 ? 36.102 -7.059 -54.369 1.00 56.06 101 SER A O 1
ATOM 838 N N . LYS A 1 102 ? 35.793 -5.685 -52.644 1.00 60.12 102 LYS A N 1
ATOM 839 C CA . LYS A 1 102 ? 35.281 -4.604 -53.505 1.00 60.12 102 LYS A CA 1
ATOM 840 C C . LYS A 1 102 ? 35.952 -3.281 -53.178 1.00 60.12 102 LYS A C 1
ATOM 842 O O . LYS A 1 102 ? 35.615 -2.619 -52.195 1.00 60.12 102 LYS A O 1
ATOM 847 N N . ALA A 1 103 ? 36.896 -2.906 -54.043 1.00 58.81 103 ALA A N 1
ATOM 848 C CA . ALA A 1 103 ? 37.290 -1.520 -54.232 1.00 58.81 103 ALA A CA 1
ATOM 849 C C . ALA A 1 103 ? 36.018 -0.662 -54.317 1.00 58.81 103 ALA A C 1
ATOM 851 O O . ALA A 1 103 ? 35.041 -1.042 -54.966 1.00 58.81 103 ALA A O 1
ATOM 852 N N . ARG A 1 104 ? 36.000 0.459 -53.594 1.00 63.91 104 ARG A N 1
ATOM 853 C CA . ARG A 1 104 ? 34.869 1.395 -53.610 1.00 63.91 104 ARG A CA 1
ATOM 854 C C . ARG A 1 104 ? 34.695 1.858 -55.066 1.00 63.91 104 ARG A C 1
ATOM 856 O O . ARG A 1 104 ? 35.676 2.369 -55.610 1.00 63.91 104 ARG A O 1
ATOM 863 N N . PRO A 1 105 ? 33.520 1.687 -55.702 1.00 57.41 105 PRO A N 1
ATOM 864 C CA . PRO A 1 105 ? 33.288 2.239 -57.033 1.00 57.41 105 PRO A CA 1
ATOM 865 C C . PRO A 1 105 ? 33.487 3.758 -56.942 1.00 57.41 105 PRO A C 1
ATOM 867 O O . PRO A 1 105 ? 32.785 4.411 -56.172 1.00 57.41 105 PRO A O 1
ATOM 870 N N . GLY A 1 106 ? 34.512 4.287 -57.617 1.00 58.38 106 GLY A N 1
ATOM 871 C CA . GLY A 1 106 ? 34.890 5.707 -57.577 1.00 58.38 106 GLY A CA 1
ATOM 872 C C . GLY A 1 106 ? 36.117 6.082 -56.728 1.00 58.38 106 GLY A C 1
ATOM 873 O O . GLY A 1 106 ? 36.367 7.268 -56.543 1.00 58.38 106 GLY A O 1
ATOM 874 N N . PHE A 1 107 ? 36.904 5.133 -56.198 1.00 59.12 107 PHE A N 1
ATOM 875 C CA . PHE A 1 107 ? 38.210 5.473 -55.605 1.00 59.12 107 PHE A CA 1
ATOM 876 C C . PHE A 1 107 ? 39.306 5.559 -56.682 1.00 59.12 107 PHE A C 1
ATOM 878 O O . PHE A 1 107 ? 40.049 4.606 -56.899 1.00 59.12 107 PHE A O 1
ATOM 885 N N . GLU A 1 108 ? 39.437 6.724 -57.316 1.00 61.06 108 GLU A N 1
ATOM 886 C CA . GLU A 1 108 ? 40.566 7.086 -58.196 1.00 61.06 108 GLU A CA 1
ATOM 887 C C . GLU A 1 108 ? 41.768 7.649 -57.405 1.00 61.06 108 GLU A C 1
ATOM 889 O O . GLU A 1 108 ? 42.490 8.530 -57.852 1.00 61.06 108 GLU A O 1
ATOM 894 N N . GLY A 1 109 ? 41.997 7.163 -56.182 1.00 55.69 109 GLY A N 1
ATOM 895 C CA . GLY A 1 109 ? 43.067 7.635 -55.295 1.00 55.69 109 GLY A CA 1
ATOM 896 C C . GLY A 1 109 ? 44.279 6.708 -55.261 1.00 55.69 109 GLY A C 1
ATOM 897 O O . GLY A 1 109 ? 44.796 6.413 -54.185 1.00 55.69 109 GLY A O 1
ATOM 898 N N . GLY A 1 110 ? 44.694 6.166 -56.405 1.00 54.91 110 GLY A N 1
ATOM 899 C CA . GLY A 1 110 ? 45.827 5.248 -56.493 1.00 54.91 110 GLY A CA 1
ATOM 900 C C . GLY A 1 110 ? 47.031 5.871 -57.193 1.00 54.91 110 GLY A C 1
ATOM 901 O O . GLY A 1 110 ? 47.031 5.912 -58.417 1.00 54.91 110 GLY A O 1
ATOM 902 N N . LYS A 1 111 ? 48.085 6.171 -56.408 1.00 53.69 111 LYS A N 1
ATOM 903 C CA . LYS A 1 111 ? 49.520 6.302 -56.782 1.00 53.69 111 LYS A CA 1
ATOM 904 C C . LYS A 1 111 ? 50.120 7.718 -56.929 1.00 53.69 111 LYS A C 1
ATOM 906 O O . LYS A 1 111 ? 50.700 7.989 -57.966 1.00 53.69 111 LYS A O 1
ATOM 911 N N . THR A 1 112 ? 50.160 8.562 -55.890 1.00 51.12 112 THR A N 1
ATOM 912 C CA . THR A 1 112 ? 51.144 9.682 -55.857 1.00 51.12 112 THR A CA 1
ATOM 913 C C . THR A 1 112 ? 51.543 10.159 -54.451 1.00 51.12 112 THR A C 1
ATOM 915 O O . THR A 1 112 ? 51.478 11.345 -54.192 1.00 51.12 112 THR A O 1
ATOM 918 N N . PHE A 1 113 ? 51.985 9.314 -53.516 1.00 49.47 113 PHE A N 1
ATOM 919 C CA . PHE A 1 113 ? 52.780 9.826 -52.377 1.00 49.47 113 PHE A CA 1
ATOM 920 C C . PHE A 1 113 ? 53.712 8.732 -51.865 1.00 49.47 113 PHE A C 1
ATOM 922 O O . PHE A 1 113 ? 53.346 7.941 -51.003 1.00 49.47 113 PHE A O 1
ATOM 929 N N . GLY A 1 114 ? 54.913 8.645 -52.441 1.00 51.72 114 GLY A N 1
ATOM 930 C CA . GLY A 1 114 ? 55.914 7.703 -51.941 1.00 51.72 114 GLY A CA 1
ATOM 931 C C . GLY A 1 114 ? 57.027 7.315 -52.907 1.00 51.72 114 GLY A C 1
ATOM 932 O O . GLY A 1 114 ? 57.357 6.137 -52.983 1.00 51.72 114 GLY A O 1
ATOM 933 N N . LYS A 1 115 ? 57.628 8.251 -53.649 1.00 46.53 115 LYS A N 1
ATOM 934 C CA . LYS A 1 115 ? 58.968 8.024 -54.216 1.00 46.53 115 LYS A CA 1
ATOM 935 C C . LYS A 1 115 ? 59.624 9.359 -54.556 1.00 46.53 115 LYS A C 1
ATOM 937 O O . LYS A 1 115 ? 59.192 10.048 -55.467 1.00 46.53 115 LYS A O 1
ATOM 942 N N . GLY A 1 116 ? 60.650 9.719 -53.796 1.00 39.62 116 GLY A N 1
ATOM 943 C CA . GLY A 1 116 ? 61.412 10.946 -54.013 1.00 39.62 116 GLY A CA 1
ATOM 944 C C . GLY A 1 116 ? 62.492 11.140 -52.959 1.00 39.62 116 GLY A C 1
ATOM 945 O O . GLY A 1 116 ? 62.526 12.166 -52.297 1.00 39.62 116 GLY A O 1
ATOM 946 N N . LYS A 1 117 ? 63.342 10.126 -52.757 1.00 45.69 117 LYS A N 1
ATOM 947 C CA . LYS A 1 117 ? 64.631 10.282 -52.075 1.00 45.69 117 LYS A CA 1
ATOM 948 C C . LYS A 1 117 ? 65.726 9.838 -53.039 1.00 45.69 117 LYS A C 1
ATOM 950 O O . LYS A 1 117 ? 65.909 8.636 -53.170 1.00 45.69 117 LYS A O 1
ATOM 955 N N . THR A 1 118 ? 66.365 10.813 -53.693 1.00 36.34 118 THR A N 1
ATOM 956 C CA . THR A 1 118 ? 67.679 10.845 -54.392 1.00 36.34 118 THR A CA 1
ATOM 957 C C . THR A 1 118 ? 67.746 12.214 -55.101 1.00 36.34 118 THR A C 1
ATOM 959 O O . THR A 1 118 ? 66.745 12.568 -55.711 1.00 36.34 118 THR A O 1
ATOM 962 N N . ASN A 1 119 ? 68.797 13.032 -55.172 1.00 38.31 119 ASN A N 1
ATOM 963 C CA . ASN A 1 119 ? 70.114 13.191 -54.548 1.00 38.31 119 ASN A CA 1
ATOM 964 C C . ASN A 1 119 ? 70.652 14.571 -55.037 1.00 38.31 119 ASN A C 1
ATOM 966 O O . ASN A 1 119 ? 70.215 15.023 -56.091 1.00 38.31 119 ASN A O 1
ATOM 970 N N . SER A 1 120 ? 71.633 15.139 -54.322 1.00 39.53 120 SER A N 1
ATOM 971 C CA . SER A 1 120 ? 72.739 16.009 -54.799 1.00 39.53 120 SER A CA 1
ATOM 972 C C . SER A 1 120 ? 72.474 17.316 -55.577 1.00 39.53 120 SER A C 1
ATOM 974 O O . SER A 1 120 ? 71.936 17.289 -56.682 1.00 39.53 120 SER A O 1
ATOM 976 N N . GLY A 1 121 ? 73.034 18.416 -55.053 1.00 37.72 121 GLY A N 1
ATOM 977 C CA . GLY A 1 121 ? 73.241 19.710 -55.714 1.00 37.72 121 GLY A CA 1
ATOM 978 C C . GLY A 1 121 ? 73.648 20.772 -54.706 1.00 37.72 121 GLY A C 1
ATOM 979 O O . GLY A 1 121 ? 72.719 21.347 -54.105 1.00 37.72 121 GLY A O 1
#